Protein AF-A0A3P1SF27-F1 (afdb_monomer_lite)

Radius of gyration: 13.13 Å; chains: 1; bounding box: 30×30×30 Å

Sequence (74 aa):
MGQPTTEDITNSLNLYGKKIEYTLAIPKGDENIWENQEVKFFNKKYKVFGGVIEGIEDMIPLSWHKKVMVERYA

Secondary structure (DSSP, 8-state):
-----THHHHT---SSS--EEEEEEEETT-----TT-EEEETTEEEEEEEEEEE--GGG--SSEEEEEEEEEP-

Structure (mmCIF, N/CA/C/O backbone):
data_AF-A0A3P1SF27-F1
#
_entry.id   AF-A0A3P1SF27-F1
#
loop_
_atom_site.group_PDB
_atom_site.id
_atom_site.type_symbol
_atom_site.label_atom_id
_atom_site.label_alt_id
_atom_site.label_comp_id
_atom_site.label_asym_id
_atom_site.label_entity_id
_atom_site.label_seq_id
_atom_site.pdbx_PDB_ins_code
_atom_site.Cartn_x
_atom_site.Cartn_y
_atom_site.Cartn_z
_atom_site.occupancy
_atom_site.B_iso_or_equiv
_atom_site.auth_seq_id
_atom_site.auth_comp_id
_atom_site.auth_asym_id
_atom_site.auth_atom_id
_atom_site.pdbx_PDB_model_num
ATOM 1 N N . MET A 1 1 ? 13.722 -17.247 3.339 1.00 39.38 1 MET A N 1
ATOM 2 C CA . MET A 1 1 ? 14.277 -16.200 4.223 1.00 39.38 1 MET A CA 1
ATOM 3 C C . MET A 1 1 ? 13.701 -14.863 3.783 1.00 39.38 1 MET A C 1
ATOM 5 O O . MET A 1 1 ? 13.770 -14.591 2.592 1.00 39.38 1 MET A O 1
ATOM 9 N N . GLY A 1 2 ? 13.101 -14.090 4.696 1.00 49.28 2 GLY A N 1
ATOM 10 C CA . GLY A 1 2 ? 12.578 -12.743 4.417 1.00 49.28 2 GLY A CA 1
ATOM 11 C C . GLY A 1 2 ? 11.052 -12.597 4.459 1.00 49.28 2 GLY A C 1
ATOM 12 O O . GLY A 1 2 ? 10.479 -12.004 3.552 1.00 49.28 2 GLY A O 1
ATOM 13 N N . GLN A 1 3 ? 10.372 -13.135 5.477 1.00 43.16 3 GLN A N 1
ATOM 14 C CA . GLN A 1 3 ? 9.051 -12.599 5.826 1.00 43.16 3 GLN A CA 1
ATOM 15 C C . GLN A 1 3 ? 9.284 -11.233 6.481 1.00 43.16 3 GLN A C 1
ATOM 17 O O . GLN A 1 3 ? 10.030 -11.193 7.458 1.00 43.16 3 GLN A O 1
ATOM 22 N N . PRO A 1 4 ? 8.694 -10.128 5.993 1.00 45.91 4 PRO A N 1
ATOM 23 C CA . PRO A 1 4 ? 8.614 -8.923 6.803 1.00 45.91 4 PRO A CA 1
ATOM 24 C C . PRO A 1 4 ? 7.730 -9.275 8.001 1.00 45.91 4 PRO A C 1
ATOM 26 O O . PRO A 1 4 ? 6.522 -9.476 7.848 1.00 45.91 4 PRO A O 1
ATOM 29 N N . THR A 1 5 ? 8.335 -9.473 9.170 1.00 47.62 5 THR A N 1
ATOM 30 C CA . THR A 1 5 ? 7.569 -9.701 10.388 1.00 47.62 5 THR A CA 1
ATOM 31 C C . THR A 1 5 ? 6.861 -8.398 10.731 1.00 47.62 5 THR A C 1
ATOM 33 O O . THR A 1 5 ? 7.358 -7.299 10.485 1.00 47.62 5 THR A O 1
ATOM 36 N N . THR A 1 6 ? 5.646 -8.504 11.262 1.00 52.00 6 THR A N 1
ATOM 37 C CA . THR A 1 6 ? 4.784 -7.372 11.649 1.00 52.00 6 THR A CA 1
ATOM 38 C C . THR A 1 6 ? 5.484 -6.376 12.593 1.00 52.00 6 THR A C 1
ATOM 40 O O . THR A 1 6 ? 5.024 -5.252 12.766 1.00 52.00 6 THR A O 1
ATOM 43 N N . GLU A 1 7 ? 6.626 -6.777 13.151 1.00 48.22 7 GLU A N 1
ATOM 44 C CA . GLU A 1 7 ? 7.506 -6.041 14.049 1.00 48.22 7 GLU A CA 1
ATOM 45 C C . GLU A 1 7 ? 8.105 -4.769 13.418 1.00 48.22 7 GLU A C 1
ATOM 47 O O . GLU A 1 7 ? 8.133 -3.743 14.100 1.00 48.22 7 GLU A O 1
ATOM 52 N N . ASP A 1 8 ? 8.470 -4.772 12.127 1.00 50.12 8 ASP A N 1
ATOM 53 C CA . ASP A 1 8 ? 9.004 -3.586 11.417 1.00 50.12 8 ASP A CA 1
ATOM 54 C C . ASP A 1 8 ? 7.985 -2.431 11.343 1.00 50.12 8 ASP A C 1
ATOM 56 O O . ASP A 1 8 ? 8.338 -1.252 11.398 1.00 50.12 8 ASP A O 1
ATOM 60 N N . ILE A 1 9 ? 6.690 -2.758 11.275 1.00 50.12 9 ILE A N 1
ATOM 61 C CA . ILE A 1 9 ? 5.604 -1.766 11.214 1.00 50.12 9 ILE A CA 1
ATOM 62 C C . ILE A 1 9 ? 5.425 -1.086 12.581 1.00 50.12 9 ILE A C 1
ATOM 64 O O . ILE A 1 9 ? 5.082 0.093 12.665 1.00 50.12 9 ILE A O 1
ATOM 68 N N . THR A 1 10 ? 5.721 -1.800 13.666 1.00 46.75 10 THR A N 1
ATOM 69 C CA . THR A 1 10 ? 5.546 -1.314 15.042 1.00 46.75 10 THR A CA 1
ATOM 70 C C . THR A 1 10 ? 6.567 -0.262 15.467 1.00 46.75 10 THR A C 1
ATOM 72 O O . THR A 1 10 ? 6.290 0.475 16.409 1.00 46.75 10 THR A O 1
ATOM 75 N N . ASN A 1 11 ? 7.723 -0.158 14.799 1.00 46.28 11 ASN A N 1
ATOM 76 C CA . ASN A 1 11 ? 8.793 0.771 15.192 1.00 46.28 11 ASN A CA 1
ATOM 77 C C . ASN A 1 11 ? 8.717 2.140 14.484 1.00 46.28 11 ASN A C 1
ATOM 79 O O . ASN A 1 11 ? 9.498 3.044 14.762 1.00 46.28 11 ASN A O 1
ATOM 83 N N . SER A 1 12 ? 7.730 2.347 13.608 1.00 46.75 12 SER A N 1
ATOM 84 C CA . SER A 1 12 ? 7.458 3.657 12.996 1.00 46.75 12 SER A CA 1
ATOM 85 C C . SER A 1 12 ? 6.620 4.542 13.934 1.00 46.75 12 SER A C 1
ATOM 87 O O . SER A 1 12 ? 5.572 5.073 13.566 1.00 46.75 12 SER A O 1
ATOM 89 N N . LEU A 1 13 ? 7.049 4.663 15.192 1.00 49.22 13 LEU A N 1
ATOM 90 C CA . LEU A 1 13 ? 6.463 5.564 16.180 1.00 49.22 13 LEU A CA 1
ATOM 91 C C . LEU A 1 13 ? 7.112 6.953 16.052 1.00 49.22 13 LEU A C 1
ATOM 93 O O . LEU A 1 13 ? 8.227 7.183 16.494 1.00 49.22 13 LEU A O 1
ATOM 97 N N . ASN A 1 14 ? 6.319 7.880 15.510 1.00 51.50 14 ASN A N 1
ATOM 98 C CA . ASN A 1 14 ? 6.287 9.315 15.821 1.00 51.5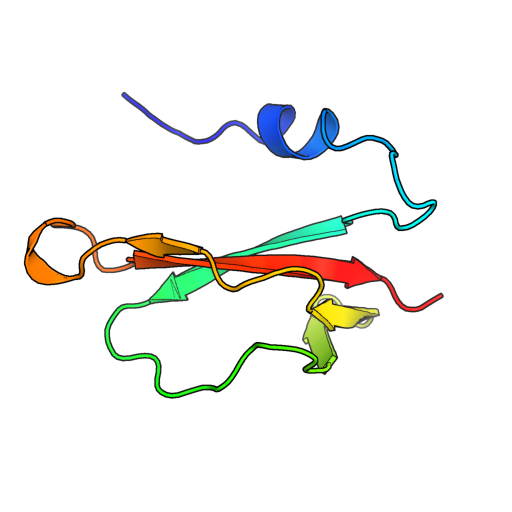0 14 ASN A CA 1
ATOM 99 C C . ASN A 1 14 ? 7.537 10.181 15.575 1.00 51.50 14 ASN A C 1
ATOM 101 O O . ASN A 1 14 ? 8.284 10.489 16.498 1.00 51.50 14 ASN A O 1
ATOM 105 N N . LEU A 1 15 ? 7.588 10.799 14.388 1.00 51.00 15 LEU A N 1
ATOM 106 C CA . LEU A 1 15 ? 8.123 12.165 14.248 1.00 51.00 15 LEU A CA 1
ATOM 107 C C . LEU A 1 15 ? 7.061 13.210 13.831 1.00 51.00 15 LEU A C 1
ATOM 109 O O . LEU A 1 15 ? 7.372 14.392 13.761 1.00 51.00 15 LEU A O 1
ATOM 113 N N . TYR A 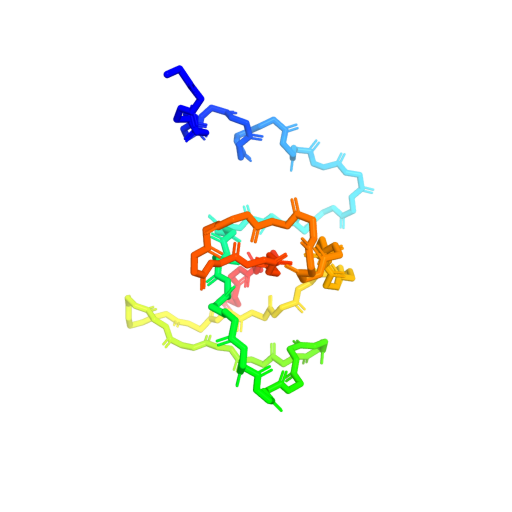1 16 ? 5.798 12.806 13.599 1.00 49.84 16 TYR A N 1
ATOM 114 C CA . TYR A 1 16 ? 4.760 13.698 13.040 1.00 49.84 16 TYR A CA 1
ATOM 115 C C . TYR A 1 16 ? 3.352 13.587 13.670 1.00 49.84 16 TYR A C 1
ATOM 117 O O . TYR A 1 16 ? 2.408 14.155 13.131 1.00 49.84 16 TYR A O 1
ATOM 125 N N . GLY A 1 17 ? 3.152 12.856 14.779 1.00 53.47 17 GLY A N 1
ATOM 126 C CA . GLY A 1 17 ? 1.822 12.723 15.417 1.00 53.47 17 GLY A CA 1
ATOM 127 C C . GLY A 1 17 ? 0.791 11.916 14.607 1.00 53.47 17 GLY A C 1
ATOM 128 O O . GLY A 1 17 ? -0.387 11.865 14.954 1.00 53.47 17 GLY A O 1
ATOM 129 N N . LYS A 1 18 ? 1.235 11.282 13.519 1.00 59.44 18 LYS A N 1
ATOM 130 C CA . LYS A 1 18 ? 0.437 10.523 12.555 1.00 59.44 18 LYS A CA 1
ATOM 131 C C . LYS A 1 18 ? 0.759 9.036 12.716 1.00 59.44 18 LYS A C 1
ATOM 133 O O . LYS A 1 18 ? 1.887 8.620 12.462 1.00 59.44 18 LYS A O 1
ATOM 138 N N . LYS A 1 19 ? -0.202 8.237 13.194 1.00 68.75 19 LYS A N 1
ATOM 139 C CA . LYS A 1 19 ? -0.020 6.790 13.395 1.00 68.75 19 LYS A CA 1
ATOM 140 C C . LYS A 1 19 ? -0.245 6.056 12.075 1.00 68.75 19 LYS A C 1
ATOM 142 O O . LYS A 1 19 ? -1.380 5.965 11.608 1.00 68.75 19 LYS A O 1
ATOM 147 N N . ILE A 1 20 ? 0.824 5.502 11.512 1.00 71.56 20 ILE A N 1
ATOM 148 C CA . ILE A 1 20 ? 0.715 4.555 10.400 1.00 71.56 20 ILE A CA 1
ATOM 149 C C . ILE A 1 20 ? 0.082 3.277 10.955 1.00 71.56 20 ILE A C 1
ATOM 151 O O . ILE A 1 20 ? 0.582 2.706 11.924 1.00 71.56 20 ILE A O 1
ATOM 155 N N . GLU A 1 21 ? -1.061 2.873 10.400 1.00 77.44 21 GLU A N 1
ATOM 156 C CA . GLU A 1 21 ? -1.802 1.699 10.876 1.00 77.44 21 GLU A CA 1
ATOM 157 C C . GLU A 1 21 ? -1.482 0.462 10.029 1.00 77.44 21 GLU A C 1
ATOM 159 O O . GLU A 1 21 ? -1.371 -0.630 10.581 1.00 77.44 21 GLU A O 1
ATOM 164 N N . TYR A 1 22 ? -1.278 0.627 8.716 1.00 83.62 22 TYR A N 1
ATOM 165 C CA . TYR A 1 22 ? -0.969 -0.481 7.810 1.00 83.62 22 TYR A CA 1
ATOM 166 C C . TYR A 1 22 ? -0.017 -0.077 6.681 1.00 83.62 22 TYR A C 1
ATOM 168 O O . TYR A 1 22 ? 0.024 1.079 6.260 1.00 83.62 22 TYR A O 1
ATOM 176 N N . THR A 1 23 ? 0.688 -1.075 6.147 1.00 87.44 23 THR A N 1
ATOM 177 C CA . THR A 1 23 ? 1.443 -0.984 4.892 1.00 87.44 23 THR A CA 1
ATOM 178 C C . THR A 1 23 ? 0.785 -1.902 3.869 1.00 87.44 23 THR A C 1
ATOM 180 O O . THR A 1 23 ? 0.698 -3.110 4.089 1.00 87.44 23 THR A O 1
ATOM 183 N N . LEU A 1 24 ? 0.319 -1.341 2.756 1.00 88.44 24 LEU A N 1
ATOM 184 C CA . LEU A 1 24 ? -0.270 -2.092 1.652 1.00 88.44 24 LEU A CA 1
ATOM 185 C C . LEU A 1 24 ? 0.826 -2.406 0.633 1.00 88.44 24 LEU A C 1
ATOM 187 O O . LEU A 1 24 ? 1.515 -1.505 0.154 1.00 88.44 24 LEU A O 1
ATOM 191 N N . ALA A 1 25 ? 0.995 -3.685 0.307 1.00 89.38 25 ALA A N 1
ATOM 192 C CA . ALA A 1 25 ? 1.760 -4.084 -0.866 1.00 89.38 25 ALA A CA 1
ATOM 193 C C . ALA A 1 25 ? 0.895 -3.852 -2.109 1.00 89.38 25 ALA A C 1
ATOM 195 O O . ALA A 1 25 ? -0.311 -4.076 -2.053 1.00 89.38 25 ALA A O 1
ATOM 196 N N . ILE A 1 26 ? 1.504 -3.424 -3.212 1.00 90.19 26 ILE A N 1
ATOM 197 C CA . ILE A 1 26 ? 0.837 -3.178 -4.491 1.00 90.19 26 ILE A CA 1
ATOM 198 C C . ILE A 1 26 ? 1.452 -4.098 -5.563 1.00 90.19 26 ILE A C 1
ATOM 200 O O . ILE A 1 26 ? 2.689 -4.188 -5.662 1.00 90.19 26 ILE A O 1
ATOM 204 N N . PRO A 1 27 ? 0.622 -4.815 -6.343 1.00 89.25 27 PRO A N 1
ATOM 205 C CA . PRO A 1 27 ? 1.107 -5.734 -7.360 1.00 89.25 27 PRO A CA 1
ATOM 206 C C . PRO A 1 27 ? 1.748 -4.997 -8.545 1.00 89.25 27 PRO A C 1
ATOM 208 O O . PRO A 1 27 ? 1.581 -3.794 -8.744 1.00 89.25 27 PRO A O 1
ATOM 211 N N . LYS A 1 28 ? 2.516 -5.739 -9.343 1.00 86.69 28 LYS A N 1
ATOM 212 C CA . LYS A 1 28 ? 2.995 -5.296 -10.657 1.00 86.69 28 LYS A CA 1
ATOM 213 C C . LYS A 1 28 ? 1.830 -5.026 -11.600 1.00 86.69 28 LYS A C 1
ATOM 215 O O . LYS A 1 28 ? 0.836 -5.747 -11.562 1.00 86.69 28 LYS A O 1
ATOM 220 N N . GLY A 1 29 ? 1.964 -3.987 -12.420 1.00 84.88 29 GLY A N 1
ATOM 221 C CA . GLY A 1 29 ? 0.897 -3.536 -13.316 1.00 84.88 29 GLY A CA 1
ATOM 222 C C . GLY A 1 29 ? -0.253 -2.781 -12.638 1.00 84.88 29 GLY A C 1
ATOM 223 O O . GLY A 1 29 ? -1.265 -2.541 -13.283 1.00 84.88 29 GLY A O 1
ATOM 224 N N . ASP A 1 30 ? -0.132 -2.399 -11.361 1.00 88.06 30 ASP A N 1
ATOM 225 C CA . ASP A 1 30 ? -1.102 -1.493 -10.742 1.00 88.06 30 ASP A CA 1
ATOM 226 C C . ASP A 1 30 ? -0.942 -0.062 -11.284 1.00 88.06 30 ASP A C 1
ATOM 228 O O . ASP A 1 30 ? 0.110 0.574 -11.117 1.00 88.06 30 ASP A O 1
ATOM 232 N N . GLU A 1 31 ? -2.012 0.423 -11.915 1.00 87.12 31 GLU A N 1
ATOM 233 C CA . GLU A 1 31 ? -2.131 1.752 -12.530 1.00 87.12 31 GLU A CA 1
ATOM 234 C C . GLU A 1 31 ? -2.780 2.786 -11.593 1.00 87.12 31 GLU A C 1
ATOM 236 O O . GLU A 1 31 ? -3.043 3.921 -11.995 1.00 87.12 31 GLU A O 1
ATOM 241 N N . ASN A 1 3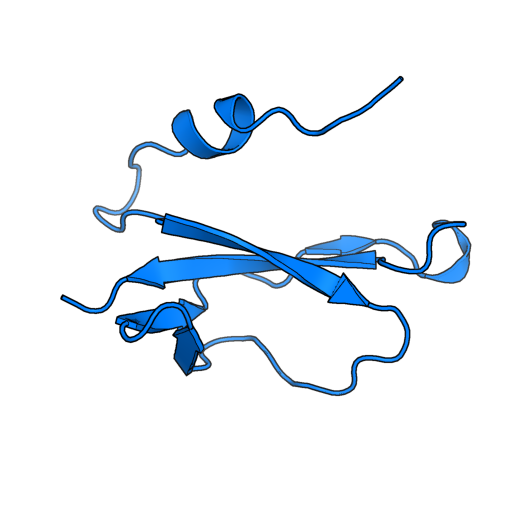2 ? -3.064 2.421 -10.337 1.00 88.75 32 ASN A N 1
ATOM 242 C CA . ASN A 1 32 ? -3.698 3.336 -9.401 1.00 88.75 32 ASN A CA 1
ATOM 243 C C . ASN A 1 32 ? -2.690 4.381 -8.906 1.00 88.75 32 ASN A C 1
ATOM 245 O O . ASN A 1 32 ? -1.551 4.082 -8.539 1.00 88.75 32 ASN A O 1
ATOM 249 N N . ILE A 1 33 ? -3.139 5.632 -8.838 1.00 88.56 33 ILE A N 1
ATOM 250 C CA . ILE A 1 33 ? -2.415 6.696 -8.143 1.00 88.56 33 ILE A CA 1
ATOM 251 C C . ILE A 1 33 ? -2.734 6.531 -6.664 1.00 88.56 33 ILE A C 1
ATOM 253 O O . ILE A 1 33 ? -3.898 6.619 -6.300 1.00 88.56 33 ILE A O 1
ATOM 257 N N . TRP A 1 34 ? -1.736 6.278 -5.819 1.00 89.19 34 TRP A N 1
ATOM 258 C CA . TRP A 1 34 ? -1.951 6.073 -4.379 1.00 89.19 34 TRP A CA 1
ATOM 259 C C . TRP A 1 34 ? -1.667 7.314 -3.536 1.00 89.19 34 TRP A C 1
ATOM 261 O O . TRP A 1 34 ? -2.203 7.443 -2.438 1.00 89.19 34 TRP A O 1
ATOM 271 N N . GLU A 1 35 ? -0.829 8.226 -4.023 1.00 87.38 35 GLU A N 1
ATOM 272 C CA . GLU A 1 35 ? -0.439 9.416 -3.271 1.00 87.38 35 GLU A CA 1
ATOM 273 C C . GLU A 1 35 ? -1.668 10.248 -2.873 1.00 87.38 35 GLU A C 1
ATOM 275 O O . GLU A 1 35 ? -2.521 10.552 -3.702 1.00 87.38 35 GLU A O 1
ATOM 280 N N . ASN A 1 36 ? -1.763 10.605 -1.586 1.00 86.25 36 ASN A N 1
ATOM 281 C CA . ASN A 1 36 ? -2.867 11.375 -0.999 1.00 86.25 36 ASN A CA 1
ATOM 282 C C . ASN A 1 36 ? -4.278 10.769 -1.132 1.00 86.25 36 ASN A C 1
ATOM 284 O O . ASN A 1 36 ? -5.253 11.442 -0.785 1.00 86.25 36 ASN A O 1
ATOM 288 N N . GLN A 1 37 ? -4.408 9.508 -1.545 1.00 90.69 37 GLN A N 1
ATOM 289 C CA . GLN A 1 37 ? -5.711 8.868 -1.695 1.00 90.69 37 GLN A CA 1
ATOM 290 C C . GLN A 1 37 ? -6.298 8.357 -0.379 1.00 90.69 37 GLN A C 1
ATOM 292 O O . GLN A 1 37 ? -5.593 8.049 0.584 1.00 90.69 37 GLN A O 1
ATOM 297 N N . GLU A 1 38 ? -7.620 8.204 -0.363 1.00 90.56 38 GLU A N 1
ATOM 298 C CA . GLU A 1 38 ? -8.349 7.512 0.696 1.00 90.56 38 GLU A CA 1
ATOM 299 C C . GLU A 1 38 ? -8.659 6.072 0.289 1.00 90.56 38 GLU A C 1
ATOM 301 O O . GLU A 1 38 ? -9.156 5.806 -0.805 1.00 90.56 38 GLU A O 1
ATOM 306 N N . VAL A 1 39 ? -8.427 5.133 1.201 1.00 89.25 39 VAL A N 1
ATOM 307 C CA . VAL A 1 39 ? -8.665 3.705 0.981 1.00 89.25 39 VAL A CA 1
ATOM 308 C C . VAL A 1 39 ? -9.524 3.145 2.104 1.00 89.25 39 VAL A C 1
ATOM 310 O O . VAL A 1 39 ? -9.477 3.603 3.247 1.00 89.25 39 VAL A O 1
ATOM 313 N N . LYS A 1 40 ? -10.367 2.165 1.783 1.00 90.00 40 LYS A N 1
ATOM 314 C CA . LYS A 1 40 ? -11.320 1.590 2.737 1.00 90.00 40 LYS A CA 1
ATOM 315 C C . LYS A 1 40 ? -11.171 0.085 2.758 1.00 90.00 40 LYS A C 1
ATOM 317 O O . LYS A 1 40 ? -11.383 -0.578 1.751 1.00 90.00 40 LYS A O 1
ATOM 322 N N . PHE A 1 41 ? -10.829 -0.441 3.921 1.00 85.69 41 PHE A N 1
ATOM 323 C CA . PHE A 1 41 ? -10.713 -1.871 4.169 1.00 85.69 41 PHE A CA 1
ATOM 324 C C . PHE A 1 41 ? -11.028 -2.142 5.648 1.00 85.69 41 PHE A C 1
ATOM 326 O O . PHE A 1 41 ? -11.077 -1.213 6.452 1.00 85.69 41 PHE A O 1
ATOM 333 N N . PHE A 1 42 ? -11.362 -3.384 6.010 1.00 85.31 42 PHE A N 1
ATOM 334 C CA . PHE A 1 42 ? -11.816 -3.750 7.368 1.00 85.31 42 PHE A CA 1
ATOM 335 C C . PHE A 1 42 ? -12.923 -2.841 7.950 1.00 85.31 42 PHE A C 1
ATOM 337 O O . PHE A 1 42 ? -12.938 -2.558 9.148 1.00 85.31 42 PHE A O 1
ATOM 344 N N . ASN A 1 43 ? -13.843 -2.360 7.102 1.00 85.19 43 ASN A N 1
ATOM 345 C CA . ASN A 1 43 ? -14.915 -1.422 7.472 1.00 85.19 43 ASN A CA 1
ATOM 346 C C . ASN A 1 43 ? -14.421 -0.109 8.123 1.00 85.19 43 ASN A C 1
ATOM 348 O O . ASN A 1 43 ? -15.141 0.541 8.880 1.00 85.19 43 ASN A O 1
ATOM 352 N N . LYS A 1 44 ? -13.177 0.283 7.841 1.00 84.38 44 LYS A N 1
ATOM 353 C CA . LYS A 1 44 ? -12.540 1.509 8.321 1.00 84.38 44 LYS A CA 1
ATOM 354 C C . LYS A 1 44 ? -12.032 2.320 7.133 1.00 84.38 44 LYS A C 1
ATOM 356 O O . LYS A 1 44 ? -11.795 1.785 6.048 1.00 84.38 44 LYS A O 1
ATOM 361 N N . LYS A 1 45 ? -11.905 3.630 7.337 1.00 89.38 45 LYS A N 1
ATOM 362 C CA . LYS A 1 45 ? -11.341 4.554 6.352 1.00 89.38 45 LYS A CA 1
ATOM 363 C C . LYS A 1 45 ? -9.899 4.866 6.720 1.00 89.38 45 LYS A C 1
ATOM 365 O O . LYS A 1 45 ? -9.586 5.103 7.887 1.00 89.38 45 LYS A O 1
ATOM 370 N N . TYR A 1 46 ? -9.055 4.894 5.708 1.00 90.31 46 TYR A N 1
ATOM 371 C CA . TYR A 1 46 ? -7.639 5.172 5.820 1.00 90.31 46 TYR A CA 1
ATOM 372 C C . TYR A 1 46 ? -7.239 6.204 4.779 1.00 90.31 46 TYR A C 1
ATOM 374 O O . TYR A 1 46 ? -7.855 6.290 3.718 1.00 90.31 46 TYR A O 1
ATOM 382 N N . LYS A 1 47 ? -6.185 6.954 5.069 1.00 89.00 47 LYS A N 1
ATOM 383 C CA . LYS A 1 47 ? -5.556 7.872 4.130 1.00 89.00 47 LYS A CA 1
ATOM 384 C C . LYS A 1 47 ? -4.133 7.410 3.860 1.00 89.00 47 LYS A C 1
ATOM 386 O O . LYS A 1 47 ? -3.403 7.094 4.798 1.00 89.00 47 LYS A O 1
ATOM 391 N N . VAL A 1 48 ? -3.752 7.346 2.591 1.00 88.81 48 VAL A N 1
ATOM 392 C CA . VAL A 1 48 ? -2.370 7.087 2.193 1.00 88.81 48 VAL A CA 1
ATOM 393 C C . VAL A 1 48 ? -1.519 8.264 2.647 1.00 88.81 48 VAL A C 1
ATOM 395 O O . VAL A 1 48 ? -1.850 9.425 2.397 1.00 88.81 48 VAL A O 1
ATOM 398 N N . PHE A 1 49 ? -0.440 7.950 3.354 1.00 83.00 49 PHE A N 1
ATOM 399 C CA . PHE A 1 49 ? 0.491 8.919 3.902 1.00 83.00 49 PHE A CA 1
ATOM 400 C C . PHE A 1 49 ? 1.920 8.560 3.496 1.00 83.00 49 PHE A C 1
ATOM 402 O O . PHE A 1 49 ? 2.302 7.391 3.497 1.00 83.00 49 PHE A O 1
ATOM 409 N N . GLY A 1 50 ? 2.717 9.588 3.202 1.00 80.69 50 GLY A N 1
ATOM 410 C CA . GLY A 1 50 ? 4.076 9.434 2.691 1.00 80.69 50 GLY A CA 1
ATOM 411 C C . GLY A 1 50 ? 4.125 9.181 1.183 1.00 80.69 50 GLY A C 1
ATOM 412 O O . GLY A 1 50 ? 3.102 9.195 0.498 1.00 80.69 50 GLY A O 1
ATOM 413 N N . GLY A 1 51 ? 5.341 8.986 0.673 1.00 82.69 51 GLY A N 1
ATOM 414 C CA . GLY A 1 51 ? 5.576 8.636 -0.726 1.00 82.69 51 GLY A CA 1
ATOM 415 C C . GLY A 1 51 ? 5.346 7.148 -0.991 1.00 82.69 51 GLY A C 1
ATOM 416 O O . GLY A 1 51 ? 5.543 6.308 -0.108 1.00 82.69 51 GLY A O 1
ATOM 417 N N . VAL A 1 52 ? 4.953 6.818 -2.222 1.00 85.94 52 VAL A N 1
ATOM 418 C CA . VAL A 1 52 ? 4.911 5.430 -2.695 1.00 85.94 52 VAL A CA 1
ATOM 419 C C . VAL A 1 52 ? 6.345 4.915 -2.785 1.00 85.94 52 VAL A C 1
ATOM 421 O O . VAL A 1 52 ? 7.181 5.506 -3.462 1.00 85.94 52 VAL A O 1
ATOM 424 N N . ILE A 1 53 ? 6.636 3.812 -2.101 1.00 86.19 53 ILE A N 1
ATOM 425 C CA . ILE A 1 53 ? 7.935 3.150 -2.208 1.00 86.19 53 ILE A CA 1
ATOM 426 C C . ILE A 1 53 ? 7.817 2.124 -3.325 1.00 86.19 53 ILE A C 1
ATOM 428 O O . ILE A 1 53 ? 7.191 1.079 -3.142 1.00 86.19 53 ILE A O 1
ATOM 432 N N . GLU A 1 54 ? 8.403 2.418 -4.478 1.00 85.25 54 GLU A N 1
ATOM 433 C CA . GLU A 1 54 ? 8.481 1.502 -5.612 1.00 85.25 54 GLU A CA 1
ATOM 434 C C . GLU A 1 54 ? 9.884 0.906 -5.739 1.00 85.25 54 GLU A C 1
ATOM 436 O O . GLU A 1 54 ? 10.897 1.596 -5.634 1.00 85.25 54 GLU A O 1
ATOM 441 N N . GLY A 1 55 ? 9.951 -0.408 -5.926 1.00 82.69 55 GLY A N 1
ATOM 442 C CA . GLY A 1 55 ? 11.160 -1.064 -6.396 1.00 82.69 55 GLY A CA 1
ATOM 443 C C . GLY A 1 55 ? 11.178 -1.132 -7.919 1.00 82.69 55 GLY A C 1
ATOM 444 O O . GLY A 1 55 ? 10.130 -1.144 -8.559 1.00 82.69 55 GLY A O 1
ATOM 445 N N . ILE A 1 56 ? 12.374 -1.219 -8.497 1.00 82.81 56 ILE A N 1
ATOM 446 C CA . ILE A 1 56 ? 12.562 -1.328 -9.948 1.00 82.81 56 ILE A CA 1
ATOM 447 C C . ILE A 1 56 ? 11.909 -2.627 -10.430 1.00 82.81 56 ILE A C 1
ATOM 449 O O . ILE A 1 56 ? 12.322 -3.714 -10.018 1.00 82.81 56 ILE A O 1
ATOM 453 N N . GLU A 1 57 ? 10.886 -2.516 -11.282 1.00 77.25 57 GLU A N 1
ATOM 454 C CA . GLU A 1 57 ? 10.022 -3.645 -11.648 1.0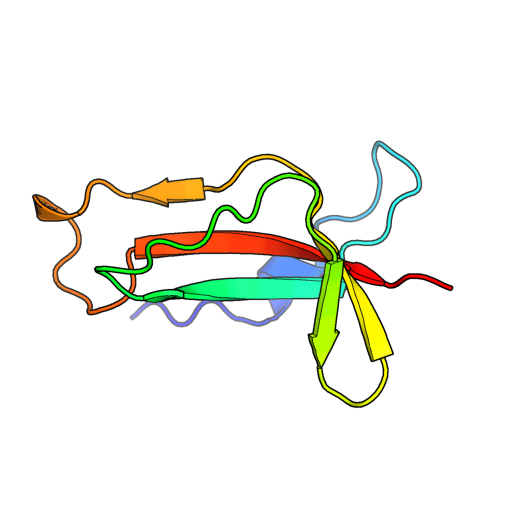0 77.25 57 GLU A CA 1
ATOM 455 C C . GLU A 1 57 ? 10.822 -4.816 -12.239 1.00 77.25 57 GLU A C 1
ATOM 457 O O . GLU A 1 57 ? 10.645 -5.960 -11.808 1.00 77.25 57 GLU A O 1
ATOM 462 N N . ASP A 1 58 ? 11.769 -4.529 -13.132 1.00 78.94 58 ASP A N 1
ATOM 463 C CA . ASP A 1 58 ? 12.657 -5.519 -13.757 1.00 78.94 58 ASP A CA 1
ATOM 464 C C . ASP A 1 58 ? 13.604 -6.222 -12.773 1.00 78.94 58 ASP A C 1
ATOM 466 O O . ASP A 1 58 ? 14.071 -7.329 -13.035 1.00 78.94 58 ASP A O 1
ATOM 470 N N . MET A 1 59 ? 13.887 -5.610 -11.620 1.00 82.88 59 MET A N 1
ATOM 471 C CA . MET A 1 59 ? 14.793 -6.167 -10.608 1.00 82.88 59 MET A CA 1
ATOM 472 C C . MET A 1 59 ? 14.061 -6.905 -9.483 1.00 82.88 59 MET A C 1
ATOM 474 O O . MET A 1 59 ? 14.704 -7.515 -8.627 1.00 82.88 59 MET A O 1
ATOM 478 N N . ILE A 1 60 ? 12.724 -6.880 -9.472 1.00 82.69 60 ILE A N 1
ATOM 479 C CA . ILE A 1 60 ? 11.911 -7.602 -8.492 1.00 82.69 60 ILE A CA 1
ATOM 480 C C . ILE A 1 60 ? 11.287 -8.826 -9.168 1.00 82.69 60 ILE A C 1
ATOM 482 O O . ILE A 1 60 ? 10.362 -8.672 -9.951 1.00 82.69 60 ILE A O 1
ATOM 486 N N . PRO A 1 61 ? 11.711 -10.065 -8.862 1.00 81.25 61 PRO A N 1
ATOM 487 C CA . PRO A 1 61 ? 11.146 -11.261 -9.498 1.00 81.25 61 PRO A CA 1
ATOM 488 C C . PRO A 1 61 ? 9.717 -11.587 -9.028 1.00 81.25 61 PRO A C 1
ATOM 490 O O . PRO A 1 61 ? 9.033 -12.410 -9.628 1.00 81.25 61 PRO A O 1
ATOM 493 N N . LEU A 1 62 ? 9.260 -10.964 -7.940 1.00 85.06 62 LEU A N 1
ATOM 494 C CA . LEU A 1 62 ? 7.940 -11.193 -7.356 1.00 85.06 62 LEU A CA 1
ATOM 495 C C . LEU A 1 62 ? 6.849 -10.407 -8.088 1.00 85.06 62 LEU A C 1
ATOM 497 O O . LEU A 1 62 ? 7.103 -9.379 -8.704 1.00 85.06 62 LEU A O 1
ATOM 501 N N . SER A 1 63 ? 5.598 -10.834 -7.933 1.00 84.62 63 SER A N 1
ATOM 502 C CA . SER A 1 63 ? 4.430 -10.153 -8.510 1.00 84.62 63 SER A CA 1
ATOM 503 C C . SER A 1 63 ? 4.066 -8.826 -7.825 1.00 84.62 63 SER A C 1
ATOM 505 O O . SER A 1 63 ? 3.058 -8.230 -8.182 1.00 84.62 63 SER A O 1
ATOM 507 N N . TRP A 1 64 ? 4.846 -8.363 -6.843 1.00 88.12 64 TRP A N 1
ATOM 508 C CA . TRP A 1 64 ? 4.578 -7.172 -6.029 1.00 88.12 64 TRP A CA 1
ATOM 509 C C . TRP A 1 64 ? 5.837 -6.326 -5.930 1.00 88.12 64 TRP A C 1
ATOM 511 O O . TRP A 1 64 ? 6.892 -6.858 -5.590 1.00 88.12 64 TRP A O 1
ATOM 521 N N . HIS A 1 65 ? 5.729 -5.028 -6.210 1.00 85.88 65 HIS A N 1
ATOM 522 C CA . HIS A 1 65 ? 6.904 -4.153 -6.311 1.00 85.88 65 HIS A CA 1
ATOM 523 C C . HIS A 1 65 ? 6.717 -2.765 -5.690 1.00 85.88 65 HIS A C 1
ATOM 525 O O . HIS A 1 65 ? 7.725 -2.128 -5.393 1.00 85.88 65 HIS A O 1
ATOM 531 N N . LYS A 1 66 ? 5.479 -2.310 -5.433 1.00 89.06 66 LYS A N 1
ATOM 532 C CA . LYS A 1 66 ? 5.238 -1.050 -4.710 1.00 89.06 66 LYS A CA 1
ATOM 533 C C . LYS A 1 66 ? 4.691 -1.310 -3.311 1.00 89.06 66 LYS A C 1
ATOM 535 O O . LYS A 1 66 ? 4.092 -2.353 -3.034 1.00 89.06 66 LYS A O 1
ATOM 540 N N . LYS A 1 67 ? 4.909 -0.356 -2.415 1.00 89.00 67 LYS A N 1
ATOM 541 C CA . LYS A 1 67 ? 4.370 -0.335 -1.056 1.00 89.00 67 LYS A CA 1
ATOM 542 C C . LYS A 1 67 ? 3.881 1.065 -0.726 1.00 89.00 67 LYS A C 1
ATOM 544 O O . LYS A 1 67 ? 4.545 2.049 -1.045 1.00 89.00 67 LYS A O 1
ATOM 549 N N . VAL A 1 68 ? 2.744 1.136 -0.046 1.00 89.75 68 VAL A N 1
ATOM 550 C CA . VAL A 1 68 ? 2.164 2.393 0.435 1.00 89.75 68 VAL A CA 1
ATOM 551 C C . VAL A 1 68 ? 1.813 2.271 1.906 1.00 89.75 68 VAL A C 1
ATOM 553 O O . VAL A 1 68 ? 1.385 1.214 2.370 1.00 89.75 68 VAL A O 1
ATOM 556 N N . MET A 1 69 ? 2.015 3.347 2.654 1.00 88.62 69 MET A N 1
ATOM 557 C CA . MET A 1 69 ? 1.690 3.410 4.074 1.00 88.62 69 MET A CA 1
ATOM 558 C C . MET A 1 69 ? 0.368 4.149 4.241 1.00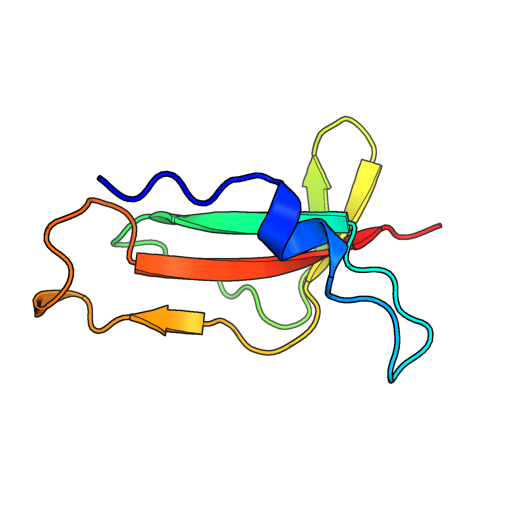 88.62 69 MET A C 1
ATOM 560 O O . MET A 1 69 ? 0.103 5.125 3.540 1.00 88.62 69 MET A O 1
ATOM 564 N N . VAL A 1 70 ? -0.481 3.681 5.151 1.00 88.69 70 VAL A N 1
ATOM 565 C CA . VAL A 1 70 ? -1.787 4.293 5.395 1.00 88.69 70 VAL A CA 1
ATOM 566 C C . VAL A 1 70 ? -1.995 4.587 6.875 1.00 88.69 70 VAL A C 1
ATOM 568 O O . VAL A 1 70 ? -1.690 3.773 7.750 1.00 88.69 70 VAL A O 1
ATOM 571 N N . GLU A 1 71 ? -2.543 5.762 7.158 1.00 86.88 71 GLU A N 1
ATOM 572 C CA . GLU A 1 71 ? -3.002 6.179 8.481 1.00 86.88 71 GLU A CA 1
ATOM 573 C C . GLU A 1 71 ? -4.519 6.007 8.589 1.00 86.88 71 GLU A C 1
ATOM 575 O O . GLU A 1 71 ? -5.249 6.147 7.606 1.00 86.88 71 GLU A O 1
ATOM 580 N N . ARG A 1 72 ? -5.022 5.690 9.782 1.00 82.25 72 ARG A N 1
ATOM 581 C CA . ARG A 1 72 ? -6.466 5.585 10.007 1.00 82.25 72 ARG A CA 1
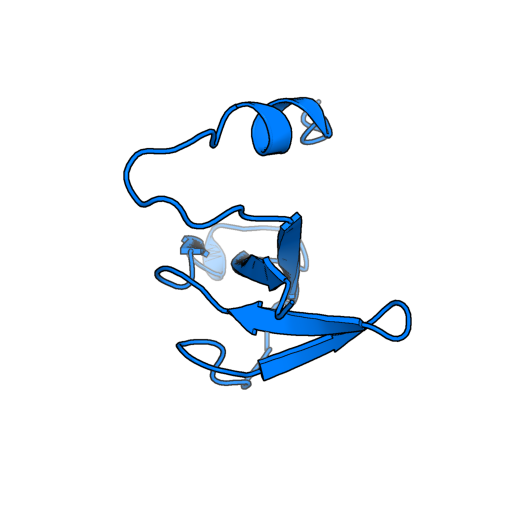ATOM 582 C C . ARG A 1 72 ? -7.082 6.972 10.161 1.00 82.25 72 ARG A C 1
ATOM 584 O O . ARG A 1 72 ? -6.613 7.765 10.973 1.00 82.25 72 ARG A O 1
ATOM 591 N N . TYR A 1 73 ? -8.177 7.222 9.446 1.00 73.81 73 TYR A N 1
ATOM 592 C CA . TYR A 1 73 ? -9.028 8.376 9.718 1.00 73.81 73 TYR A CA 1
ATOM 593 C C . TYR A 1 73 ? -9.833 8.081 10.993 1.00 73.81 73 TYR A C 1
ATOM 595 O O . TYR A 1 73 ? -10.548 7.072 11.044 1.00 73.81 73 TYR A O 1
ATOM 603 N N . ALA A 1 74 ? -9.632 8.892 12.037 1.00 61.28 74 ALA A N 1
ATOM 604 C CA . ALA A 1 74 ? -10.404 8.820 13.278 1.00 61.28 74 ALA A CA 1
ATOM 605 C C . ALA A 1 74 ? -11.853 9.265 13.045 1.00 61.28 74 ALA A C 1
ATOM 607 O O . ALA A 1 74 ? -12.053 10.231 12.272 1.00 61.28 74 ALA A O 1
#

pLDDT: mean 76.17, std 16.36, range [39.38, 90.69]

Foldseek 3Di:
DDDPPCVVLVPPPDPPPFRFPDKDWDFPPDPDDQPQDWDDDPNFIKTWDDDKQFDDPVPDPDRTGIMTTITTDD